Protein AF-A0A3R6S6F0-F1 (afdb_monomer_lite)

Foldseek 3Di:
DVVVVVCCVPPVVVVVVVVVVCVVPDDPVSVVVVVVVVLLVVLVVCVVVVVPPVSVVVNVVVVVVVVVLVVQLV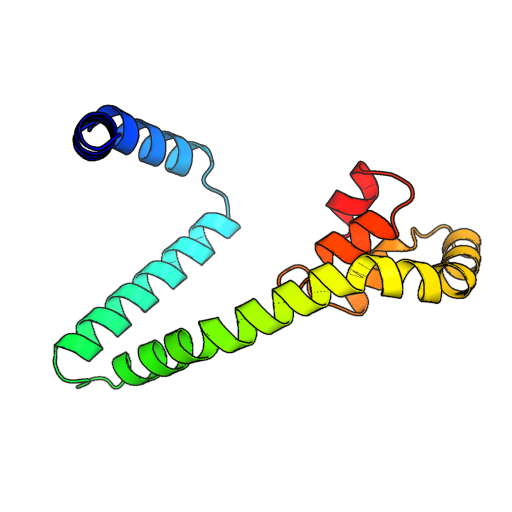VLLVCLLVCLVVCCVPQVVVQVVVVHFSLLVLCVVPPPSSNSLSNSCSRGPDPVRSVVND

Secondary structure (DSSP, 8-state):
-HHHHHHHHH-HHHHHHHHHHHHHT--HHHHHHHHHHHHHHHHHHHHHTTSSSSHHHHHHHHHHHHHHHHHHHHHHHHHHHHHHHHHHHHHHHHHHHTT--THHHHHHHS-GGGTHHHHHHHH-SSHHHHHHH-

pLDDT: mean 81.39, std 5.83, range [59.84, 91.38]

Radius of gyration: 20.85 Å; chains: 1; bounding box: 41×36×59 Å

Sequence (134 aa):
MFQELLDNLTNVGVFTSSVQEWVSTLSINKVIIFIMMIFMIVGAIDKIRGNKLGYGEQFDEGFNAMGPLAAAMAGVVAAAPVLAIILKPIIVPIYTLLGADPSMFATTLLACDMGGYPLAMQMAGSEAVGNFSG

Structure (mmCIF, N/CA/C/O backbone):
data_AF-A0A3R6S6F0-F1
#
_entry.id   AF-A0A3R6S6F0-F1
#
loop_
_atom_site.group_PDB
_atom_site.id
_atom_site.type_symbol
_atom_site.label_atom_id
_atom_site.label_alt_id
_atom_site.label_comp_id
_atom_site.label_asym_id
_atom_site.label_entity_id
_atom_site.label_seq_id
_atom_site.pdbx_PDB_ins_code
_atom_site.Cartn_x
_atom_site.Cartn_y
_atom_site.Cartn_z
_atom_site.occupancy
_atom_site.B_iso_or_equiv
_atom_site.auth_seq_id
_atom_site.auth_comp_id
_atom_site.auth_asym_id
_atom_site.auth_atom_id
_atom_site.pdbx_PDB_model_num
ATOM 1 N N . MET A 1 1 ? 19.278 5.467 23.923 1.00 61.41 1 MET A N 1
ATOM 2 C CA . MET A 1 1 ? 18.128 4.674 23.436 1.00 61.41 1 MET A CA 1
ATOM 3 C C . MET A 1 1 ? 16.824 4.913 24.206 1.00 61.41 1 MET A C 1
ATOM 5 O O . MET A 1 1 ? 15.937 5.510 23.624 1.00 61.41 1 MET A O 1
ATOM 9 N N . PHE A 1 2 ? 16.654 4.512 25.480 1.00 74.06 2 PHE A N 1
ATOM 10 C CA . PHE A 1 2 ? 15.361 4.706 26.185 1.00 74.06 2 PHE A CA 1
ATOM 11 C C . PHE A 1 2 ? 15.088 6.173 26.580 1.00 74.06 2 PHE A C 1
ATOM 13 O O . PHE A 1 2 ? 13.964 6.646 26.458 1.00 74.06 2 PHE A O 1
ATOM 20 N N . GLN A 1 3 ? 16.128 6.919 26.971 1.00 73.12 3 GLN A N 1
ATOM 21 C CA . GLN A 1 3 ? 16.037 8.371 27.189 1.00 73.12 3 GLN A CA 1
ATOM 22 C C . GLN A 1 3 ? 15.833 9.154 25.886 1.00 73.12 3 GLN A C 1
ATOM 24 O O . GLN A 1 3 ? 14.980 10.023 25.855 1.00 73.12 3 GLN A O 1
ATOM 29 N N . GLU A 1 4 ? 16.486 8.774 24.783 1.00 74.69 4 GLU A N 1
ATOM 30 C CA . GLU A 1 4 ? 16.194 9.352 23.456 1.00 74.69 4 GLU A CA 1
ATOM 31 C C . GLU A 1 4 ? 14.766 9.059 22.981 1.00 74.69 4 GLU A C 1
ATOM 33 O O . GLU A 1 4 ? 14.169 9.891 22.308 1.00 74.69 4 GLU A O 1
ATOM 38 N N . LEU A 1 5 ? 14.202 7.889 23.301 1.00 69.31 5 LEU A N 1
ATOM 39 C CA . LEU A 1 5 ? 12.803 7.576 22.997 1.00 69.31 5 LEU A CA 1
ATOM 40 C C . LEU A 1 5 ? 11.849 8.450 23.812 1.00 69.31 5 LEU A C 1
ATOM 42 O O . LEU A 1 5 ? 10.896 8.980 23.251 1.00 69.31 5 LEU A O 1
ATOM 46 N N . LEU A 1 6 ? 12.119 8.631 25.108 1.00 71.69 6 LEU A N 1
ATOM 47 C CA . LEU A 1 6 ? 11.352 9.533 25.972 1.00 71.69 6 LEU A CA 1
ATOM 48 C C . LEU A 1 6 ? 11.464 10.992 25.514 1.00 71.69 6 LEU A C 1
ATOM 50 O O . LEU A 1 6 ? 10.450 11.686 25.465 1.00 71.69 6 LEU A O 1
ATOM 54 N N . ASP A 1 7 ? 12.654 11.428 25.108 1.00 72.94 7 ASP A N 1
ATOM 55 C CA . ASP A 1 7 ? 12.879 12.772 24.584 1.00 72.94 7 ASP A CA 1
ATOM 56 C C . ASP A 1 7 ? 12.165 12.974 23.243 1.00 72.94 7 ASP A C 1
ATOM 58 O O . ASP A 1 7 ? 11.475 13.973 23.082 1.00 72.94 7 ASP A O 1
ATOM 62 N N . ASN A 1 8 ? 12.227 12.018 22.307 1.00 70.50 8 ASN A N 1
ATOM 63 C CA . ASN A 1 8 ? 11.503 12.103 21.030 1.00 70.50 8 ASN A CA 1
ATOM 64 C C . ASN A 1 8 ? 9.975 12.017 21.197 1.00 70.50 8 ASN A C 1
ATOM 66 O O . ASN A 1 8 ? 9.252 12.707 20.483 1.00 70.50 8 ASN A O 1
ATOM 70 N N . LEU A 1 9 ? 9.472 11.213 22.142 1.00 67.06 9 LEU A N 1
ATOM 71 C CA . LEU A 1 9 ? 8.037 11.107 22.444 1.00 67.06 9 LEU A CA 1
ATOM 72 C C . LEU A 1 9 ? 7.481 12.362 23.131 1.00 67.06 9 LEU A C 1
ATOM 74 O O . LEU A 1 9 ? 6.315 12.696 22.939 1.00 67.06 9 LEU A O 1
ATOM 78 N N . THR A 1 10 ? 8.302 13.062 23.919 1.00 70.94 10 THR A N 1
ATOM 79 C CA . THR A 1 10 ? 7.895 14.276 24.651 1.00 70.94 10 THR A CA 1
ATOM 80 C C . THR A 1 10 ? 8.211 15.557 23.869 1.00 70.94 10 THR A C 1
ATOM 82 O O . THR A 1 10 ? 7.814 16.653 24.268 1.00 70.94 10 THR A O 1
ATOM 85 N N . ASN A 1 11 ? 8.900 15.449 22.728 1.00 73.44 11 ASN A N 1
ATOM 86 C CA . ASN A 1 11 ? 9.245 16.595 21.900 1.00 73.44 11 ASN A CA 1
ATOM 87 C C . ASN A 1 11 ? 8.020 17.098 21.121 1.00 73.44 11 ASN A C 1
ATOM 89 O O . ASN A 1 11 ? 7.762 16.721 19.978 1.00 73.44 11 ASN A O 1
ATOM 93 N N . VAL A 1 12 ? 7.284 18.018 21.745 1.00 71.81 12 VAL A N 1
ATOM 94 C CA . VAL A 1 12 ? 6.153 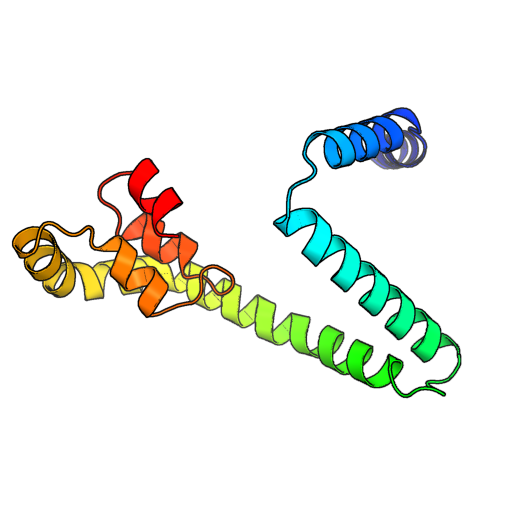18.737 21.136 1.00 71.81 12 VAL A CA 1
ATOM 95 C C . VAL A 1 12 ? 6.571 19.477 19.854 1.00 71.81 12 VAL A C 1
ATOM 97 O O . VAL A 1 12 ? 5.743 19.709 18.971 1.00 71.81 12 VAL A O 1
ATOM 100 N N . GLY A 1 13 ? 7.863 19.796 19.712 1.00 75.19 13 GLY A N 1
ATOM 101 C CA . GLY A 1 13 ? 8.445 20.356 18.497 1.00 75.19 13 GLY A CA 1
ATOM 102 C C . GLY A 1 13 ? 8.366 19.392 17.317 1.00 75.19 13 GLY A C 1
ATOM 103 O O . GLY A 1 13 ? 7.876 19.788 16.269 1.00 75.19 13 GLY A O 1
ATOM 104 N N . VAL A 1 14 ? 8.733 18.118 17.498 1.00 75.50 14 VAL A N 1
ATOM 105 C CA . VAL A 1 14 ? 8.636 17.096 16.436 1.00 75.50 14 VAL A CA 1
ATOM 106 C C . VAL A 1 14 ? 7.186 16.909 16.007 1.00 75.50 14 VAL A C 1
ATOM 108 O O . VAL A 1 14 ? 6.899 16.940 14.816 1.00 75.50 14 VAL A O 1
ATOM 111 N N . PHE A 1 15 ? 6.254 16.815 16.959 1.00 76.38 15 PHE A N 1
ATOM 112 C CA . PHE A 1 15 ? 4.827 16.714 16.644 1.00 76.38 15 PHE A CA 1
ATOM 113 C C . PHE A 1 15 ? 4.326 17.924 15.843 1.00 76.38 15 PHE A C 1
ATOM 115 O O . PHE A 1 15 ? 3.678 17.763 14.810 1.00 76.38 15 PHE A O 1
ATOM 122 N N . THR A 1 16 ? 4.661 19.139 16.284 1.00 78.75 16 THR A N 1
ATOM 123 C CA . THR A 1 16 ? 4.246 20.375 15.603 1.00 78.75 16 THR A CA 1
ATOM 124 C C . THR A 1 16 ? 4.866 20.476 14.211 1.00 78.75 16 THR A C 1
ATOM 126 O O . THR A 1 16 ? 4.165 20.813 13.261 1.00 78.75 16 THR A O 1
ATOM 129 N N . SER A 1 17 ? 6.145 20.125 14.060 1.00 80.12 17 SER A N 1
ATOM 130 C CA . SER A 1 17 ? 6.833 20.094 12.768 1.00 80.12 17 SER A CA 1
ATOM 131 C C . SER A 1 17 ? 6.223 19.060 11.825 1.00 80.12 17 SER A C 1
ATOM 133 O O . SER A 1 17 ? 5.948 19.396 10.679 1.00 80.12 17 SER A O 1
ATOM 135 N N . SER A 1 18 ? 5.923 17.850 12.303 1.00 79.81 18 SER A N 1
ATOM 136 C CA . SER A 1 18 ? 5.273 16.812 11.496 1.00 79.81 18 SER A CA 1
ATOM 137 C C . SER A 1 18 ? 3.863 17.212 11.064 1.00 79.81 18 SER A C 1
ATOM 139 O O . SER A 1 18 ? 3.479 16.967 9.923 1.00 79.81 18 SER A O 1
ATOM 141 N N . VAL A 1 19 ? 3.092 17.864 11.939 1.00 80.38 19 VAL A N 1
ATOM 142 C CA . VAL A 1 19 ? 1.762 18.384 11.586 1.00 80.38 19 VAL A CA 1
ATOM 143 C C . VAL A 1 19 ? 1.881 19.532 10.584 1.00 80.38 19 VAL A C 1
ATOM 145 O O . VAL A 1 19 ? 1.142 19.559 9.605 1.00 80.38 19 VAL A O 1
ATOM 148 N N . GLN A 1 20 ? 2.820 20.458 10.778 1.00 81.88 20 GLN A N 1
ATOM 149 C CA . GLN A 1 20 ? 3.031 21.581 9.865 1.00 81.88 20 GLN A CA 1
ATOM 150 C C . GLN A 1 20 ? 3.485 21.116 8.477 1.00 81.88 20 GLN A C 1
ATOM 152 O O . GLN A 1 20 ? 2.992 21.626 7.475 1.00 81.88 20 GLN A O 1
ATOM 157 N N . GLU A 1 21 ? 4.386 20.139 8.410 1.00 82.75 21 GLU A N 1
ATOM 158 C CA . GLU A 1 21 ? 4.852 19.527 7.164 1.00 82.75 21 GLU A CA 1
ATOM 159 C C . GLU A 1 21 ? 3.734 18.752 6.456 1.00 82.75 21 GLU A C 1
ATOM 161 O O . GLU A 1 21 ? 3.570 18.828 5.238 1.00 82.75 21 GLU A O 1
ATOM 166 N N . TRP A 1 22 ? 2.895 18.057 7.222 1.00 79.81 22 TRP A N 1
ATOM 167 C CA . TRP A 1 22 ? 1.726 17.377 6.678 1.00 79.81 22 TRP A CA 1
ATOM 168 C C . TRP A 1 22 ? 0.687 18.361 6.117 1.00 79.81 22 TRP A C 1
ATOM 170 O O . TRP A 1 22 ? 0.153 18.141 5.031 1.00 79.81 22 TRP A O 1
ATOM 180 N N . VAL A 1 23 ? 0.431 19.474 6.815 1.00 78.19 23 VAL A N 1
ATOM 181 C CA . VAL A 1 23 ? -0.487 20.526 6.348 1.00 78.19 23 VAL A CA 1
ATOM 182 C C . VAL A 1 23 ? 0.091 21.289 5.152 1.00 78.19 23 VAL A C 1
ATOM 184 O O . VAL A 1 23 ? -0.657 21.661 4.252 1.00 78.19 23 VAL A O 1
ATOM 187 N N . SER A 1 24 ? 1.405 21.522 5.097 1.00 79.75 24 SER A N 1
ATOM 188 C CA . SER A 1 24 ? 2.030 22.249 3.983 1.00 79.75 24 SER A CA 1
ATOM 189 C C . SER A 1 24 ? 2.101 21.428 2.691 1.00 79.75 24 SER A C 1
ATOM 191 O O . SER A 1 24 ? 2.091 22.000 1.604 1.00 79.75 24 SER A O 1
ATOM 193 N N . THR A 1 25 ? 2.121 20.096 2.798 1.00 80.12 25 THR A N 1
ATOM 194 C CA . THR A 1 25 ? 2.168 19.154 1.665 1.00 80.12 25 THR A CA 1
ATOM 195 C C . THR A 1 25 ? 0.805 18.536 1.336 1.00 80.12 25 THR A C 1
ATOM 197 O O . THR A 1 25 ? 0.731 17.489 0.683 1.00 80.12 25 THR A O 1
ATOM 200 N N . LEU A 1 26 ? -0.289 19.172 1.777 1.00 79.56 26 LEU A N 1
ATOM 201 C CA . LEU A 1 26 ? -1.646 18.656 1.617 1.00 79.56 26 LEU A CA 1
ATOM 202 C C . LEU A 1 26 ? -1.979 18.424 0.133 1.00 79.56 26 LEU A C 1
ATOM 204 O O . LEU A 1 26 ? -2.189 19.356 -0.642 1.00 79.56 26 LEU A O 1
ATOM 208 N N . SER A 1 27 ? -2.048 17.155 -0.259 1.00 85.62 27 SER A N 1
ATOM 209 C CA . SER A 1 27 ? -2.447 16.712 -1.594 1.00 85.62 27 SER A CA 1
ATOM 210 C C . SER A 1 27 ? -3.753 15.925 -1.523 1.00 85.62 27 SER A C 1
ATOM 212 O O . SER A 1 27 ? -4.132 15.419 -0.464 1.00 85.62 27 SER A O 1
ATOM 214 N N . ILE A 1 28 ? -4.442 15.777 -2.659 1.00 86.31 28 ILE A N 1
ATOM 215 C CA . ILE A 1 28 ? -5.699 15.010 -2.749 1.00 86.31 28 ILE A CA 1
ATOM 216 C C . ILE A 1 28 ? -5.517 13.593 -2.181 1.00 86.31 28 ILE A C 1
ATOM 218 O O . ILE A 1 28 ? -6.361 13.114 -1.427 1.00 86.31 28 ILE A O 1
ATOM 222 N N . ASN A 1 29 ? -4.379 12.955 -2.466 1.00 84.69 29 ASN A N 1
ATOM 223 C CA . ASN A 1 29 ? -4.034 11.639 -1.930 1.00 84.69 29 ASN A CA 1
ATOM 224 C C . ASN A 1 29 ? -4.016 11.630 -0.388 1.00 84.69 29 ASN A C 1
ATOM 226 O O . ASN A 1 29 ? -4.656 10.781 0.231 1.00 84.69 29 ASN A O 1
ATOM 230 N N . LYS A 1 30 ? -3.358 12.612 0.243 1.00 84.25 30 LYS A N 1
ATOM 231 C CA . LYS A 1 30 ? -3.294 12.712 1.710 1.00 84.25 30 LYS A CA 1
ATOM 232 C C . LYS A 1 30 ? -4.667 12.945 2.334 1.00 84.25 30 LYS A C 1
ATOM 234 O O . LYS A 1 30 ? -4.945 12.376 3.385 1.00 84.25 30 LYS A O 1
ATOM 239 N N . VAL A 1 31 ? -5.533 13.720 1.680 1.00 88.00 31 VAL A N 1
ATOM 240 C CA . VAL A 1 31 ? -6.917 13.938 2.132 1.00 88.00 31 VAL A CA 1
ATOM 241 C C . VAL A 1 31 ? -7.716 12.633 2.103 1.00 88.00 31 VAL A C 1
ATOM 243 O O . VAL A 1 31 ? -8.399 12.317 3.075 1.00 88.00 31 VAL A O 1
ATOM 246 N N . ILE A 1 32 ? -7.593 11.838 1.03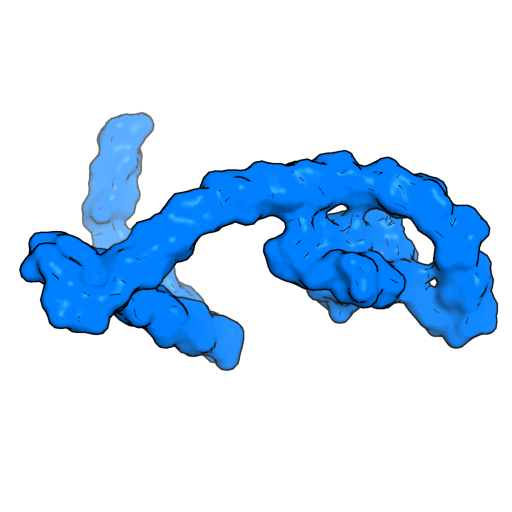6 1.00 87.31 32 ILE A N 1
ATOM 247 C CA . ILE A 1 32 ? -8.265 10.533 0.934 1.00 87.31 32 ILE A CA 1
ATOM 248 C C . ILE A 1 32 ? -7.776 9.591 2.045 1.00 87.31 32 ILE A C 1
ATOM 250 O O . ILE A 1 32 ? -8.590 9.004 2.757 1.00 87.31 32 ILE A O 1
ATOM 254 N N . ILE A 1 33 ? -6.458 9.496 2.254 1.00 86.69 33 ILE A N 1
ATOM 255 C CA . ILE A 1 33 ? -5.870 8.672 3.323 1.00 86.69 33 ILE A CA 1
ATOM 256 C C . ILE A 1 33 ? -6.336 9.135 4.709 1.00 86.69 33 ILE A C 1
ATOM 258 O O . ILE A 1 33 ? -6.637 8.306 5.567 1.00 86.69 33 ILE A O 1
ATOM 262 N N . PHE A 1 34 ? -6.446 10.445 4.929 1.00 87.94 34 PHE A N 1
ATOM 263 C CA . PHE A 1 34 ? -6.926 11.002 6.190 1.00 87.94 34 PHE A CA 1
ATOM 264 C C . PHE A 1 34 ? -8.373 10.593 6.492 1.00 87.94 34 PHE A C 1
ATOM 266 O O . PHE A 1 34 ? -8.684 10.187 7.611 1.00 87.94 34 PHE A O 1
ATOM 273 N N . ILE A 1 35 ? -9.249 10.614 5.486 1.00 90.88 35 ILE A N 1
ATOM 274 C CA . ILE A 1 35 ? -10.635 10.148 5.625 1.00 90.88 35 ILE A CA 1
ATOM 275 C C . ILE A 1 35 ? -10.675 8.645 5.951 1.00 90.88 35 ILE A C 1
ATOM 277 O O . ILE A 1 35 ? -11.392 8.238 6.865 1.00 90.88 35 ILE A O 1
ATOM 281 N N . MET A 1 36 ? -9.873 7.819 5.266 1.00 87.00 36 MET A N 1
ATOM 282 C CA . MET A 1 36 ? -9.769 6.381 5.566 1.00 87.00 36 MET A CA 1
ATOM 283 C C . MET A 1 36 ? -9.292 6.121 7.004 1.00 87.00 36 MET A C 1
ATOM 285 O O . MET A 1 36 ? -9.823 5.247 7.689 1.00 87.00 36 MET A O 1
ATOM 289 N N . MET A 1 37 ? -8.335 6.915 7.494 1.00 89.62 37 MET A N 1
ATOM 290 C CA . MET A 1 37 ? -7.841 6.830 8.871 1.00 89.62 37 MET A CA 1
ATOM 291 C C . MET A 1 37 ? -8.941 7.131 9.897 1.00 89.62 37 MET A C 1
ATOM 293 O O . MET A 1 37 ? -9.054 6.422 10.896 1.00 89.62 37 MET A O 1
ATOM 297 N N . ILE A 1 38 ? -9.784 8.139 9.651 1.00 91.38 38 ILE A N 1
ATOM 298 C CA . ILE A 1 38 ? -10.920 8.446 10.533 1.00 91.38 38 ILE A CA 1
ATOM 299 C C . ILE A 1 38 ? -11.863 7.241 10.625 1.00 91.38 38 ILE A C 1
ATOM 301 O O . ILE A 1 38 ? -12.248 6.857 11.729 1.00 91.38 38 ILE A O 1
ATOM 305 N N . PHE A 1 39 ? -12.197 6.603 9.500 1.00 88.75 39 PHE A N 1
ATOM 306 C CA . PHE A 1 39 ? -13.051 5.411 9.505 1.00 88.75 39 PHE A CA 1
ATOM 307 C C . PHE A 1 39 ? -12.422 4.227 10.246 1.00 88.75 39 PHE A C 1
ATOM 309 O O . PHE A 1 39 ? -13.126 3.533 10.979 1.00 88.75 39 PHE A O 1
ATOM 316 N N . MET A 1 40 ? -11.104 4.040 10.141 1.00 88.06 40 MET A N 1
ATOM 317 C CA . MET A 1 40 ? -10.389 3.037 10.935 1.00 88.06 40 MET A CA 1
ATOM 318 C C . MET A 1 40 ? -10.527 3.310 12.443 1.00 88.06 40 MET A C 1
ATOM 320 O O . MET A 1 40 ? -10.840 2.395 13.205 1.00 88.06 40 MET A O 1
ATOM 324 N N . ILE A 1 41 ? -10.349 4.563 12.881 1.00 89.81 41 ILE A N 1
ATOM 325 C CA . ILE A 1 41 ? -10.498 4.953 14.293 1.00 89.81 41 ILE A CA 1
ATOM 326 C C . ILE A 1 41 ? -11.938 4.725 14.769 1.00 89.81 41 ILE A C 1
ATOM 328 O O . ILE A 1 41 ? -12.151 4.208 15.865 1.00 89.81 41 ILE A O 1
ATOM 332 N N . VAL A 1 42 ? -12.933 5.063 13.945 1.00 89.38 42 VAL A N 1
ATOM 333 C CA . VAL A 1 42 ? -14.349 4.808 14.252 1.00 89.38 42 VAL A CA 1
ATOM 334 C C . VAL A 1 42 ? -14.613 3.307 14.417 1.00 89.38 42 VAL A C 1
ATOM 336 O O . VAL A 1 42 ? -15.234 2.921 15.407 1.00 89.38 42 VAL A O 1
ATOM 339 N N . GLY A 1 43 ? -14.096 2.462 13.518 1.00 87.25 43 GLY A N 1
ATOM 340 C CA . GLY A 1 43 ? -14.203 1.002 13.624 1.00 87.25 43 GLY A CA 1
ATOM 341 C C . GLY A 1 43 ? -13.530 0.445 14.882 1.00 87.25 43 GLY A C 1
ATOM 342 O O . GLY A 1 43 ? -14.120 -0.367 15.594 1.00 87.25 43 GLY A O 1
ATOM 343 N N . ALA A 1 44 ? -12.346 0.954 15.235 1.00 87.50 44 ALA A N 1
ATOM 344 C CA . ALA A 1 44 ? -11.644 0.571 16.460 1.00 87.50 44 ALA A CA 1
ATOM 345 C C . ALA A 1 44 ? -12.430 0.951 17.731 1.00 87.50 44 ALA A C 1
ATOM 347 O O . ALA A 1 44 ? -12.541 0.154 18.665 1.00 87.50 44 ALA A O 1
ATOM 348 N N . ILE A 1 45 ? -13.016 2.154 17.767 1.00 88.88 45 ILE A N 1
ATOM 349 C CA . ILE A 1 45 ? -13.849 2.612 18.889 1.00 88.88 45 ILE A CA 1
ATOM 350 C C . ILE A 1 45 ? -15.136 1.783 18.990 1.00 88.88 45 ILE A C 1
ATOM 352 O O . ILE A 1 45 ? -15.536 1.422 20.101 1.00 88.88 45 ILE A O 1
ATOM 356 N N . ASP A 1 46 ? -15.785 1.466 17.865 1.00 87.38 46 ASP A N 1
ATOM 357 C CA . ASP A 1 46 ? -16.989 0.625 17.850 1.00 87.38 46 ASP A CA 1
ATOM 358 C C . ASP A 1 46 ? -16.684 -0.796 18.346 1.00 87.38 46 ASP A C 1
ATOM 360 O O . ASP A 1 46 ? -17.418 -1.327 19.184 1.00 87.38 46 ASP A O 1
ATOM 364 N N . LYS A 1 47 ? -15.537 -1.366 17.952 1.00 84.44 47 LYS A N 1
ATOM 365 C CA . LYS A 1 47 ? -15.056 -2.653 18.471 1.00 84.44 47 LYS A CA 1
ATOM 366 C C . LYS A 1 47 ? -14.911 -2.642 19.996 1.00 84.44 47 LYS A C 1
ATOM 368 O O . LYS A 1 47 ? -15.452 -3.520 20.666 1.00 84.44 47 LYS A O 1
ATOM 373 N N . ILE A 1 48 ? -14.241 -1.631 20.562 1.00 86.81 48 ILE A N 1
ATOM 374 C CA . ILE A 1 48 ? -14.044 -1.506 22.023 1.00 86.81 48 ILE A CA 1
ATOM 375 C C . ILE A 1 48 ? -15.388 -1.384 22.761 1.00 86.81 48 ILE A C 1
ATOM 377 O O . ILE A 1 48 ? -15.533 -1.865 23.884 1.00 86.81 48 ILE A O 1
ATOM 381 N N . ARG A 1 49 ? -16.400 -0.773 22.133 1.00 85.12 49 ARG A N 1
ATOM 382 C CA . ARG A 1 49 ? -17.748 -0.594 22.700 1.00 85.12 49 ARG A CA 1
ATOM 383 C C . ARG A 1 49 ? -18.667 -1.814 22.549 1.00 85.12 49 ARG A C 1
ATOM 385 O O . ARG A 1 49 ? -19.847 -1.719 22.903 1.00 85.12 49 ARG A O 1
ATOM 392 N N . GLY A 1 50 ? -18.143 -2.944 22.073 1.00 80.88 50 GLY A N 1
ATOM 393 C CA . GLY A 1 50 ? -18.888 -4.192 21.908 1.00 80.88 50 GLY A CA 1
ATOM 394 C C . GLY A 1 50 ? -19.565 -4.341 20.546 1.00 80.88 50 GLY A C 1
ATOM 395 O O . GLY A 1 50 ? -20.578 -5.027 20.466 1.00 80.88 50 GLY A O 1
ATOM 396 N N . ASN A 1 51 ? -19.025 -3.694 19.505 1.00 80.12 51 ASN A N 1
ATOM 397 C CA . ASN A 1 51 ? -19.420 -3.846 18.102 1.00 80.12 51 ASN A CA 1
ATOM 398 C C . ASN A 1 51 ? -20.928 -3.639 17.858 1.00 80.12 51 ASN A C 1
ATOM 400 O O . ASN A 1 51 ? -21.606 -4.474 17.264 1.00 80.12 51 ASN A O 1
ATOM 404 N N . LYS A 1 52 ? -21.478 -2.531 18.370 1.00 70.94 52 LYS A N 1
ATOM 405 C CA . LYS A 1 52 ? -22.928 -2.268 18.321 1.00 70.94 52 LYS A CA 1
ATOM 406 C C . LYS A 1 52 ? -23.402 -1.812 16.943 1.00 70.94 52 LYS A C 1
ATOM 408 O O . LYS A 1 52 ? -24.580 -1.971 16.639 1.00 70.94 52 LYS A O 1
ATOM 413 N N . LEU A 1 53 ? -22.511 -1.211 16.152 1.00 75.81 53 LEU A N 1
ATOM 414 C CA . LEU A 1 53 ? -22.801 -0.702 14.809 1.00 75.81 53 LEU A CA 1
ATOM 415 C C . LEU A 1 53 ? -22.263 -1.624 13.702 1.00 75.81 53 LEU A C 1
ATOM 417 O O . LEU A 1 53 ? -22.564 -1.391 12.535 1.00 75.81 53 LEU A O 1
ATOM 421 N N . GLY A 1 54 ? -21.497 -2.663 14.056 1.00 79.12 54 GLY A N 1
ATOM 422 C CA . GLY A 1 54 ? -20.908 -3.623 13.116 1.00 79.12 54 GLY A CA 1
ATOM 423 C 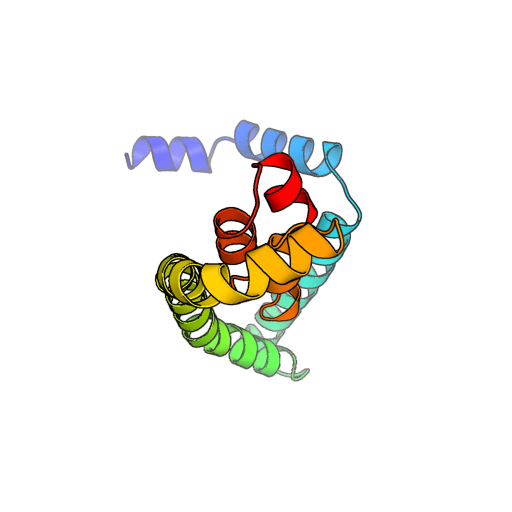C . GLY A 1 54 ? -19.614 -3.141 12.448 1.00 79.12 54 GLY A C 1
ATOM 424 O O . GLY A 1 54 ? -19.009 -3.884 11.678 1.00 79.12 54 GLY A O 1
ATOM 425 N N . TYR A 1 55 ? -19.141 -1.925 12.746 1.00 82.00 55 TYR A N 1
ATOM 426 C CA . TYR A 1 55 ? -17.900 -1.391 12.170 1.00 82.00 55 TYR A CA 1
ATOM 427 C C . TYR A 1 55 ? -16.650 -2.020 12.792 1.00 82.00 55 TYR A C 1
ATOM 429 O O . TYR A 1 55 ? -15.590 -2.043 12.167 1.00 82.00 55 TYR A O 1
ATOM 437 N N . GLY A 1 56 ? -16.766 -2.547 14.012 1.00 82.56 56 GLY A N 1
ATOM 438 C CA . GLY A 1 56 ? -15.691 -3.287 14.663 1.00 82.56 56 GLY A CA 1
ATOM 439 C C . GLY A 1 56 ? -15.356 -4.612 13.975 1.00 82.56 56 GLY A C 1
ATOM 440 O O . GLY A 1 56 ? -14.202 -5.028 14.010 1.00 82.56 56 GLY A O 1
ATOM 441 N N . GLU A 1 57 ? -16.321 -5.242 13.301 1.00 84.62 57 GLU A N 1
ATOM 442 C CA . GLU A 1 57 ? -16.087 -6.465 12.517 1.00 84.62 57 GLU A CA 1
ATOM 443 C C . GLU A 1 57 ? -15.262 -6.171 11.259 1.00 84.62 57 GLU A C 1
ATOM 445 O O . GLU A 1 57 ? -14.273 -6.845 10.995 1.00 84.62 57 GLU A O 1
ATOM 450 N N . GLN A 1 58 ? -15.582 -5.081 10.555 1.00 85.38 58 GLN A N 1
ATOM 451 C CA . GLN A 1 58 ? -14.797 -4.598 9.412 1.00 85.38 58 GLN A CA 1
ATOM 452 C C . GLN A 1 58 ? -13.371 -4.186 9.811 1.00 85.38 58 GLN A C 1
ATOM 454 O O . GLN A 1 58 ? -12.419 -4.392 9.057 1.00 85.38 58 GLN A O 1
ATOM 459 N N . PHE A 1 59 ? -13.196 -3.637 11.016 1.00 87.06 59 PHE A N 1
ATOM 460 C CA . PHE A 1 59 ? -11.866 -3.381 11.567 1.00 87.06 59 PHE A CA 1
ATOM 461 C C . PHE A 1 59 ? -11.073 -4.684 11.769 1.00 87.06 59 PHE A C 1
ATOM 463 O O . PHE A 1 59 ? -9.886 -4.724 11.450 1.00 87.06 59 PHE A O 1
ATOM 470 N N . ASP A 1 60 ? -11.716 -5.752 12.246 1.00 86.62 60 ASP A N 1
ATOM 471 C CA . ASP A 1 60 ? -11.073 -7.055 12.450 1.00 86.62 60 ASP A CA 1
ATOM 472 C C . ASP A 1 60 ? -10.752 -7.781 11.154 1.00 86.62 60 ASP A C 1
ATOM 474 O O . ASP A 1 60 ? -9.669 -8.351 11.029 1.00 86.62 60 ASP A O 1
ATOM 478 N N . GLU A 1 61 ? -11.643 -7.723 10.170 1.00 87.19 61 GLU A N 1
ATOM 479 C CA . GLU A 1 61 ? -11.356 -8.209 8.821 1.00 87.19 61 GLU A CA 1
ATOM 480 C C . GLU A 1 61 ? -10.152 -7.475 8.226 1.00 87.19 61 GLU A C 1
ATOM 482 O O . GLU A 1 61 ? -9.210 -8.116 7.757 1.00 87.19 61 GLU A O 1
ATOM 487 N N . GLY A 1 62 ? -10.128 -6.141 8.325 1.00 85.44 62 GLY A N 1
ATOM 488 C CA . GLY A 1 62 ? -9.004 -5.325 7.874 1.00 85.44 62 GLY A CA 1
ATOM 489 C C . GLY A 1 62 ? -7.699 -5.670 8.592 1.00 85.44 62 GLY A C 1
ATOM 490 O O . GLY A 1 62 ? -6.667 -5.843 7.945 1.00 85.44 62 GLY A O 1
ATOM 491 N N . PHE A 1 63 ? -7.736 -5.830 9.917 1.00 87.25 63 PHE A N 1
ATOM 492 C CA . PHE A 1 63 ? -6.562 -6.182 10.715 1.00 87.25 63 PHE A CA 1
ATOM 493 C C . PHE A 1 63 ? -6.038 -7.584 10.382 1.00 87.25 63 PHE A C 1
ATOM 495 O O . PHE A 1 63 ? -4.839 -7.767 10.171 1.00 87.25 63 PHE A O 1
ATOM 502 N N . ASN A 1 64 ? -6.928 -8.571 10.263 1.00 90.12 64 ASN A N 1
ATOM 503 C CA . ASN A 1 64 ? -6.560 -9.933 9.880 1.00 90.12 64 ASN A CA 1
ATOM 504 C C . ASN A 1 64 ? -6.031 -10.002 8.441 1.00 90.12 64 ASN A C 1
ATOM 506 O O . ASN A 1 64 ? -5.144 -10.807 8.162 1.00 90.12 64 ASN A O 1
ATOM 510 N N . ALA A 1 65 ? -6.516 -9.142 7.541 1.00 88.25 65 ALA A N 1
ATOM 511 C CA . ALA A 1 65 ? -6.023 -9.040 6.171 1.00 88.25 65 ALA A CA 1
ATOM 512 C C . ALA A 1 65 ? -4.617 -8.420 6.076 1.00 88.25 65 ALA A C 1
ATOM 514 O O . ALA A 1 65 ? -3.901 -8.713 5.117 1.00 88.25 65 ALA A O 1
ATOM 515 N N . MET A 1 66 ? -4.170 -7.626 7.061 1.00 88.06 66 MET A N 1
ATOM 516 C CA . MET A 1 66 ? -2.840 -6.994 7.023 1.00 88.06 66 MET A CA 1
ATOM 517 C C . MET A 1 66 ? -1.704 -8.016 6.909 1.00 88.06 66 MET A C 1
ATOM 519 O O . MET A 1 66 ? -0.760 -7.791 6.156 1.00 88.06 66 MET A O 1
ATOM 523 N N . GLY A 1 67 ? -1.792 -9.145 7.619 1.00 89.00 67 GLY A N 1
ATOM 524 C CA . GLY A 1 67 ? -0.763 -10.191 7.587 1.00 89.00 67 GLY A CA 1
ATOM 525 C C . GLY A 1 67 ? -0.607 -10.832 6.199 1.00 89.00 67 GLY A C 1
ATOM 526 O O . GLY A 1 67 ? 0.479 -10.762 5.619 1.00 89.00 67 GLY A O 1
ATOM 527 N N . PRO A 1 68 ? -1.676 -11.425 5.634 1.00 88.44 68 PRO A N 1
ATOM 528 C CA . PRO A 1 68 ? -1.670 -11.973 4.281 1.00 88.44 68 PRO A CA 1
ATOM 529 C C . PRO A 1 68 ? -1.285 -10.950 3.205 1.00 88.44 68 PRO A C 1
ATOM 531 O O . PRO A 1 68 ? -0.498 -11.284 2.322 1.00 88.44 68 PRO A O 1
ATOM 534 N N . LEU A 1 69 ? -1.778 -9.707 3.287 1.00 87.12 69 LEU A N 1
ATOM 535 C CA . LEU A 1 69 ? -1.431 -8.648 2.332 1.00 87.12 69 LEU A CA 1
ATOM 536 C C . LEU A 1 69 ? 0.054 -8.281 2.408 1.00 87.12 69 LEU A C 1
ATOM 538 O O . LEU A 1 69 ? 0.715 -8.216 1.375 1.00 87.12 69 LEU A O 1
ATOM 542 N N . ALA A 1 70 ? 0.609 -8.112 3.611 1.00 86.94 70 ALA A N 1
ATOM 543 C CA . ALA A 1 70 ? 2.029 -7.817 3.788 1.00 86.94 70 ALA A CA 1
ATOM 544 C C . ALA A 1 70 ? 2.920 -8.956 3.268 1.00 86.94 70 ALA A C 1
ATOM 546 O O . ALA A 1 70 ? 3.917 -8.703 2.591 1.00 86.94 70 ALA A O 1
ATOM 547 N N . ALA A 1 71 ? 2.543 -10.211 3.532 1.00 89.00 71 ALA A N 1
ATOM 548 C CA . ALA A 1 71 ? 3.247 -11.375 3.004 1.00 89.00 71 ALA A CA 1
ATOM 549 C C . ALA A 1 71 ? 3.182 -11.439 1.467 1.00 89.00 71 ALA A C 1
ATOM 551 O O . ALA A 1 71 ? 4.201 -11.692 0.821 1.00 89.00 71 ALA A O 1
ATOM 552 N N . ALA A 1 72 ? 2.016 -11.161 0.876 1.00 86.12 72 ALA A N 1
ATOM 553 C CA . ALA A 1 72 ? 1.843 -11.107 -0.572 1.00 86.12 72 ALA A CA 1
ATOM 554 C C . ALA A 1 72 ? 2.694 -9.994 -1.203 1.00 86.12 72 ALA A C 1
ATOM 556 O O . ALA A 1 72 ? 3.439 -10.258 -2.144 1.00 86.12 72 ALA A O 1
ATOM 557 N N . MET A 1 73 ? 2.662 -8.779 -0.646 1.00 85.06 73 MET A N 1
ATOM 558 C CA . MET A 1 73 ? 3.467 -7.652 -1.129 1.00 85.06 73 MET A CA 1
ATOM 559 C C . MET A 1 73 ? 4.966 -7.941 -1.031 1.00 85.06 73 MET A C 1
ATOM 561 O O . MET A 1 73 ? 5.692 -7.725 -1.999 1.00 85.06 73 MET A O 1
ATOM 565 N N . ALA A 1 74 ? 5.438 -8.490 0.093 1.00 87.00 74 ALA A N 1
ATOM 566 C CA . ALA A 1 74 ? 6.837 -8.885 0.254 1.00 87.00 74 ALA A CA 1
ATOM 567 C C . ALA A 1 74 ? 7.252 -9.958 -0.767 1.00 87.00 74 ALA A C 1
ATOM 569 O O . ALA A 1 74 ? 8.331 -9.870 -1.353 1.00 87.00 74 ALA A O 1
ATOM 570 N N . GLY A 1 75 ? 6.379 -10.938 -1.025 1.00 86.75 75 GLY A N 1
ATOM 571 C CA . GLY A 1 75 ? 6.592 -11.966 -2.041 1.00 86.75 75 GLY A CA 1
ATOM 572 C C . GLY A 1 75 ? 6.687 -11.391 -3.455 1.00 86.75 75 GLY A C 1
ATOM 573 O O . GLY A 1 75 ? 7.601 -11.743 -4.197 1.00 86.75 75 GLY A O 1
ATOM 574 N N . VAL A 1 76 ? 5.797 -10.463 -3.816 1.00 83.31 76 VAL A N 1
ATOM 575 C CA . VAL A 1 76 ? 5.816 -9.793 -5.125 1.00 83.31 76 VAL A CA 1
ATOM 576 C C . VAL A 1 76 ? 7.063 -8.923 -5.283 1.00 83.31 76 VAL A C 1
ATOM 578 O O . VAL A 1 76 ? 7.724 -8.998 -6.316 1.00 83.31 76 VAL A O 1
ATOM 581 N N . VAL A 1 77 ? 7.444 -8.153 -4.259 1.00 85.31 77 VAL A N 1
ATOM 582 C CA . VAL A 1 77 ? 8.677 -7.347 -4.280 1.00 85.31 77 VAL A CA 1
ATOM 583 C C . VAL A 1 77 ? 9.911 -8.241 -4.445 1.00 85.31 77 VAL A C 1
ATOM 585 O O . VAL A 1 77 ? 10.797 -7.922 -5.237 1.00 85.31 77 VAL A O 1
ATOM 588 N N . ALA A 1 78 ? 9.957 -9.388 -3.761 1.00 86.69 78 ALA A N 1
ATOM 589 C CA . ALA A 1 78 ? 11.035 -10.365 -3.909 1.00 86.69 78 ALA A CA 1
ATOM 590 C C . ALA A 1 78 ? 11.040 -11.053 -5.289 1.00 86.69 78 ALA A C 1
ATOM 592 O O . ALA A 1 78 ? 12.107 -11.388 -5.806 1.00 86.69 78 ALA A O 1
ATOM 593 N N . ALA A 1 79 ? 9.870 -11.248 -5.903 1.00 86.00 79 ALA A N 1
ATOM 594 C CA . ALA A 1 79 ? 9.718 -11.853 -7.226 1.00 86.00 79 ALA A CA 1
ATOM 595 C C . ALA A 1 79 ? 9.942 -10.867 -8.386 1.00 86.00 79 ALA A C 1
ATOM 597 O O . ALA A 1 79 ? 10.266 -11.304 -9.491 1.00 86.00 79 ALA A O 1
ATOM 598 N N . ALA A 1 80 ? 9.817 -9.556 -8.154 1.00 85.44 80 ALA A N 1
ATOM 599 C CA . ALA A 1 80 ? 10.013 -8.506 -9.152 1.00 85.44 80 ALA A CA 1
ATOM 600 C C . ALA A 1 80 ? 11.290 -8.660 -10.013 1.00 85.44 80 ALA A C 1
ATOM 602 O O . ALA A 1 80 ? 11.169 -8.594 -11.238 1.00 85.44 80 ALA A O 1
ATOM 603 N N . PRO A 1 81 ? 12.495 -8.930 -9.459 1.00 82.75 81 PRO A N 1
ATOM 604 C CA . PRO A 1 81 ? 13.690 -9.131 -10.285 1.00 82.75 81 PRO A CA 1
ATOM 605 C C . PRO A 1 81 ? 13.591 -10.363 -11.189 1.00 82.75 81 PRO A C 1
ATOM 607 O O . PRO A 1 81 ? 14.007 -10.324 -12.346 1.00 82.75 81 PRO A O 1
ATOM 610 N N . VAL A 1 82 ? 13.008 -11.453 -10.689 1.00 86.75 82 VAL A N 1
ATOM 611 C CA . VAL A 1 82 ? 12.853 -12.703 -11.446 1.00 86.75 82 VAL A CA 1
ATOM 612 C C . VAL A 1 82 ? 11.840 -12.519 -12.575 1.00 86.75 82 VAL A C 1
ATOM 614 O O . VAL A 1 82 ? 12.113 -12.888 -13.716 1.00 86.75 82 VAL A O 1
ATOM 617 N N . LEU A 1 83 ? 10.702 -11.885 -12.280 1.00 83.19 83 LEU A N 1
ATOM 618 C CA . LEU A 1 83 ? 9.693 -11.525 -13.276 1.00 83.19 83 LEU A CA 1
ATOM 619 C C . LEU A 1 83 ? 10.287 -10.616 -14.354 1.00 83.19 83 LEU A C 1
ATOM 621 O O . LEU A 1 83 ? 10.101 -10.881 -15.539 1.00 83.19 83 LEU A O 1
ATOM 625 N N . ALA A 1 84 ? 11.069 -9.603 -13.974 1.00 82.75 84 ALA A N 1
ATOM 626 C CA . ALA A 1 84 ? 11.720 -8.718 -14.933 1.00 82.75 84 ALA A CA 1
ATOM 627 C C . ALA A 1 84 ? 12.648 -9.486 -15.893 1.00 82.75 84 ALA A C 1
ATOM 629 O O . ALA A 1 84 ? 12.621 -9.222 -17.091 1.00 82.75 84 ALA A O 1
ATOM 630 N N . ILE A 1 85 ? 13.430 -10.461 -15.415 1.00 85.44 85 ILE A N 1
ATOM 631 C CA . ILE A 1 85 ? 14.317 -11.273 -16.271 1.00 85.44 85 ILE A CA 1
ATOM 632 C C . ILE A 1 85 ? 13.519 -12.095 -17.293 1.00 85.44 85 ILE A C 1
ATOM 634 O O . ILE A 1 85 ? 13.920 -12.181 -18.452 1.00 85.44 85 ILE A O 1
ATOM 638 N N . ILE A 1 86 ? 12.385 -12.669 -16.883 1.00 85.25 86 ILE A N 1
ATOM 639 C CA . ILE A 1 86 ? 11.541 -13.507 -17.749 1.00 85.25 86 ILE A CA 1
ATOM 640 C C . ILE A 1 86 ? 10.769 -12.658 -18.767 1.00 85.25 86 ILE A C 1
ATOM 642 O O . ILE A 1 86 ? 10.654 -13.039 -19.931 1.00 85.25 86 ILE A O 1
ATOM 646 N N . LEU A 1 87 ? 10.243 -11.504 -18.347 1.00 81.69 87 LEU A N 1
ATOM 647 C CA . LEU A 1 87 ? 9.402 -10.648 -19.186 1.00 81.69 87 LEU A CA 1
ATOM 648 C C . LEU A 1 87 ? 10.222 -9.800 -20.168 1.00 81.69 87 LEU A C 1
ATOM 650 O O . LEU A 1 87 ? 9.767 -9.558 -21.287 1.00 81.69 87 LEU A O 1
ATOM 654 N N . LYS A 1 88 ? 11.437 -9.371 -19.792 1.00 82.06 88 LYS A N 1
ATOM 655 C CA . LYS A 1 88 ? 12.309 -8.528 -20.629 1.00 82.06 88 LYS A CA 1
ATOM 656 C C . LYS A 1 88 ? 12.509 -9.026 -22.070 1.00 82.06 88 LYS A C 1
ATOM 658 O O . LYS A 1 88 ? 12.292 -8.220 -22.970 1.00 82.06 88 LYS A O 1
ATOM 663 N N . PRO A 1 89 ? 12.869 -10.292 -22.352 1.00 81.56 89 PRO A N 1
ATOM 664 C CA . PRO A 1 89 ? 13.148 -10.735 -23.722 1.00 81.56 89 PRO A CA 1
ATOM 665 C C . PRO A 1 89 ? 11.942 -10.658 -24.669 1.00 81.56 89 PRO A C 1
ATOM 667 O O . PRO A 1 89 ? 12.138 -10.601 -25.879 1.00 81.56 89 PRO A O 1
ATOM 670 N N . ILE A 1 90 ? 10.712 -10.643 -24.143 1.00 81.00 90 ILE A N 1
ATOM 671 C CA . ILE A 1 90 ? 9.479 -10.603 -24.943 1.00 81.00 90 ILE A CA 1
ATOM 672 C C . ILE A 1 90 ? 8.900 -9.186 -24.966 1.00 81.00 90 ILE A C 1
ATOM 674 O O . ILE A 1 90 ? 8.602 -8.650 -26.030 1.00 81.00 90 ILE A O 1
ATOM 678 N N . ILE A 1 91 ? 8.762 -8.560 -23.795 1.00 81.31 91 ILE A N 1
ATOM 679 C CA . ILE A 1 91 ? 8.084 -7.269 -23.640 1.00 81.31 91 ILE A CA 1
ATOM 680 C C . ILE A 1 91 ? 8.955 -6.122 -24.157 1.00 81.31 91 ILE A C 1
ATOM 682 O O . ILE A 1 91 ? 8.445 -5.252 -24.857 1.00 81.31 91 ILE A O 1
ATOM 686 N N . VAL A 1 92 ? 10.264 -6.126 -23.873 1.00 80.06 92 VAL A N 1
ATOM 687 C CA . VAL A 1 92 ? 11.168 -5.036 -24.282 1.00 80.06 92 VAL A CA 1
ATOM 688 C C . VAL A 1 92 ? 11.163 -4.811 -25.793 1.00 80.06 92 VAL A C 1
ATOM 690 O O . VAL A 1 92 ? 10.910 -3.670 -26.177 1.00 80.06 92 VAL A O 1
ATOM 693 N N . PRO A 1 93 ? 11.389 -5.816 -26.666 1.00 80.75 93 PRO A N 1
ATOM 694 C CA . PRO A 1 93 ? 11.418 -5.579 -28.108 1.00 80.75 93 PRO A CA 1
ATOM 695 C C . PRO A 1 93 ? 10.056 -5.153 -28.667 1.00 80.75 93 PRO A C 1
ATOM 697 O O . PRO A 1 93 ? 10.016 -4.325 -29.569 1.00 80.75 93 PRO A O 1
ATOM 700 N N . ILE A 1 94 ? 8.942 -5.657 -28.124 1.00 83.25 94 ILE A N 1
ATOM 701 C CA . ILE A 1 94 ? 7.594 -5.260 -28.563 1.00 83.25 94 ILE A CA 1
ATOM 702 C C . ILE A 1 94 ? 7.320 -3.799 -28.191 1.00 83.25 94 ILE A C 1
ATOM 704 O O . ILE A 1 94 ? 6.898 -3.014 -29.037 1.00 83.25 94 ILE A O 1
ATOM 708 N N . TYR A 1 95 ? 7.588 -3.420 -26.940 1.00 80.50 95 TYR A N 1
ATOM 709 C CA . TYR A 1 95 ? 7.316 -2.071 -26.446 1.00 80.50 95 TYR A CA 1
ATOM 710 C C . TYR A 1 95 ? 8.248 -1.034 -27.078 1.00 80.50 95 TYR A C 1
ATOM 712 O O . TYR A 1 95 ? 7.768 -0.000 -27.535 1.00 80.50 95 TYR A O 1
ATOM 720 N N . THR A 1 96 ? 9.543 -1.336 -27.232 1.00 79.19 96 THR A N 1
ATOM 721 C CA . THR A 1 96 ? 10.468 -0.429 -27.939 1.00 79.19 96 THR A CA 1
ATOM 722 C C . THR A 1 96 ? 10.137 -0.276 -29.422 1.00 79.19 96 THR A C 1
ATOM 724 O O . THR A 1 96 ? 10.291 0.822 -29.950 1.00 79.19 96 THR A O 1
ATOM 727 N N . LEU A 1 97 ? 9.619 -1.312 -30.091 1.00 81.06 97 LEU A N 1
ATOM 728 C CA . LEU A 1 97 ? 9.161 -1.213 -31.484 1.00 81.06 97 LEU A CA 1
ATOM 729 C C . LEU A 1 97 ? 7.908 -0.333 -31.622 1.00 81.06 97 LEU A C 1
ATOM 731 O O . LEU A 1 97 ? 7.752 0.362 -32.623 1.00 81.06 97 LEU A O 1
ATOM 735 N N . LEU A 1 98 ? 7.054 -0.309 -30.595 1.00 81.75 98 LEU A N 1
ATOM 736 C CA . LEU A 1 98 ? 5.900 0.589 -30.489 1.00 81.75 98 LEU A CA 1
ATOM 737 C C . LEU A 1 98 ? 6.257 1.987 -29.941 1.00 81.75 98 LEU A C 1
ATOM 739 O O . LEU A 1 98 ? 5.384 2.849 -29.871 1.00 81.75 98 LEU A O 1
ATOM 743 N N . GLY A 1 99 ? 7.516 2.226 -29.552 1.00 77.12 99 GLY A N 1
ATOM 744 C CA . GLY A 1 99 ? 7.965 3.480 -28.937 1.00 77.12 99 GLY A CA 1
ATOM 745 C C . GLY A 1 99 ? 7.493 3.694 -27.490 1.00 77.12 99 GLY A C 1
ATOM 746 O O . GLY A 1 99 ? 7.553 4.818 -26.997 1.00 77.12 99 GLY A O 1
ATOM 747 N N . ALA A 1 100 ? 7.018 2.645 -26.815 1.00 79.44 100 ALA A N 1
ATOM 748 C CA . ALA A 1 100 ? 6.560 2.665 -25.425 1.00 79.44 100 ALA A CA 1
ATOM 749 C C . ALA A 1 100 ? 7.616 2.077 -24.467 1.00 79.44 100 ALA A C 1
ATOM 751 O O . ALA A 1 100 ? 8.444 1.257 -24.867 1.00 79.44 100 ALA A O 1
ATOM 752 N N . ASP A 1 101 ? 7.583 2.468 -23.187 1.00 81.00 101 ASP A N 1
ATOM 753 C CA . ASP A 1 101 ? 8.500 1.921 -22.178 1.00 81.00 101 ASP A CA 1
ATOM 754 C C . ASP A 1 101 ? 7.944 0.614 -21.565 1.00 81.00 101 ASP A C 1
ATOM 756 O O . ASP A 1 101 ? 6.759 0.552 -21.214 1.00 81.00 101 ASP A O 1
ATOM 760 N N . PRO A 1 102 ? 8.773 -0.436 -21.408 1.00 78.31 102 PRO A N 1
ATOM 761 C CA . PRO A 1 102 ? 8.357 -1.727 -20.853 1.00 78.31 102 PRO A CA 1
ATOM 762 C C . PRO A 1 102 ? 7.783 -1.645 -19.429 1.00 78.31 102 PRO A C 1
ATOM 764 O O . PRO A 1 102 ? 7.022 -2.527 -19.031 1.00 78.31 102 PRO A O 1
ATOM 767 N N . SER A 1 103 ? 8.120 -0.606 -18.655 1.00 80.56 103 SER A N 1
ATOM 768 C CA . SER A 1 103 ? 7.601 -0.390 -17.295 1.00 80.56 103 SER A CA 1
ATOM 769 C C . SER A 1 103 ? 6.089 -0.191 -17.226 1.00 80.56 103 SER A C 1
ATOM 771 O O . SER A 1 103 ? 5.487 -0.578 -16.228 1.00 80.56 103 SER A O 1
ATOM 773 N N . MET A 1 104 ? 5.438 0.291 -18.290 1.00 80.25 104 MET A N 1
ATOM 774 C CA . MET A 1 104 ? 3.972 0.413 -18.313 1.00 80.25 104 MET A CA 1
ATOM 775 C C . MET A 1 104 ? 3.265 -0.950 -18.301 1.00 80.25 104 MET A C 1
ATOM 777 O O . MET A 1 104 ? 2.123 -1.074 -17.854 1.00 80.25 104 MET A O 1
ATOM 781 N N . PHE A 1 105 ? 3.940 -2.004 -18.767 1.00 81.44 105 PHE A N 1
ATOM 782 C CA . PHE A 1 105 ? 3.407 -3.362 -18.682 1.00 81.44 105 PHE A CA 1
ATOM 783 C C . PHE A 1 105 ? 3.418 -3.887 -17.240 1.00 81.44 105 PHE A C 1
ATOM 785 O O . PHE A 1 105 ? 2.503 -4.604 -16.835 1.00 81.44 105 PHE A O 1
ATOM 792 N N . ALA A 1 106 ? 4.418 -3.498 -16.443 1.00 78.00 106 ALA A N 1
ATOM 793 C CA . ALA A 1 106 ? 4.553 -3.939 -15.058 1.00 78.00 106 ALA A CA 1
ATOM 794 C C . ALA A 1 106 ? 3.351 -3.528 -14.197 1.00 78.00 106 ALA A C 1
ATOM 796 O O . ALA A 1 106 ? 2.817 -4.361 -13.464 1.00 78.00 106 ALA A O 1
ATOM 797 N N . THR A 1 107 ? 2.881 -2.285 -14.336 1.00 77.12 107 THR A N 1
ATOM 798 C CA . THR A 1 107 ? 1.708 -1.786 -13.602 1.00 77.12 107 THR A CA 1
ATOM 799 C C . THR A 1 107 ? 0.367 -2.220 -14.183 1.00 77.12 107 THR A C 1
ATOM 801 O O . THR A 1 107 ? -0.655 -2.160 -13.504 1.00 77.12 107 THR A O 1
ATOM 804 N N . THR A 1 108 ? 0.360 -2.743 -15.411 1.00 79.88 108 THR A N 1
ATOM 805 C CA . THR A 1 108 ? -0.813 -3.426 -15.977 1.00 79.88 108 THR A CA 1
ATOM 806 C C . THR A 1 108 ? -0.986 -4.825 -15.375 1.00 79.88 108 THR A C 1
ATOM 808 O O . THR A 1 108 ? -2.109 -5.287 -15.184 1.00 79.88 108 THR A O 1
ATOM 811 N N . LEU A 1 109 ? 0.122 -5.509 -15.069 1.00 77.31 109 LEU A N 1
ATOM 812 C CA . LEU A 1 109 ? 0.107 -6.841 -14.461 1.00 77.31 109 LEU A CA 1
ATOM 813 C C . LEU A 1 109 ? -0.163 -6.784 -12.949 1.00 77.31 109 LEU A C 1
ATOM 815 O O . LEU A 1 109 ? -0.840 -7.653 -12.403 1.00 77.31 109 LEU A O 1
ATOM 819 N N . LEU A 1 110 ? 0.398 -5.782 -12.269 1.00 78.69 110 LEU A N 1
ATOM 820 C CA . LEU A 1 110 ? 0.352 -5.638 -10.818 1.00 78.69 110 LEU A CA 1
ATOM 821 C C . LEU A 1 110 ? 0.011 -4.202 -10.440 1.00 78.69 110 LEU A C 1
ATOM 823 O O . LEU A 1 110 ? 0.641 -3.266 -10.917 1.00 78.69 110 LEU A O 1
ATOM 827 N N . ALA A 1 111 ? -0.933 -4.027 -9.517 1.00 79.56 111 ALA A N 1
ATOM 828 C CA . ALA A 1 111 ? -1.238 -2.705 -8.986 1.00 79.56 111 ALA A CA 1
ATOM 829 C C . ALA A 1 111 ? 0.000 -2.077 -8.321 1.00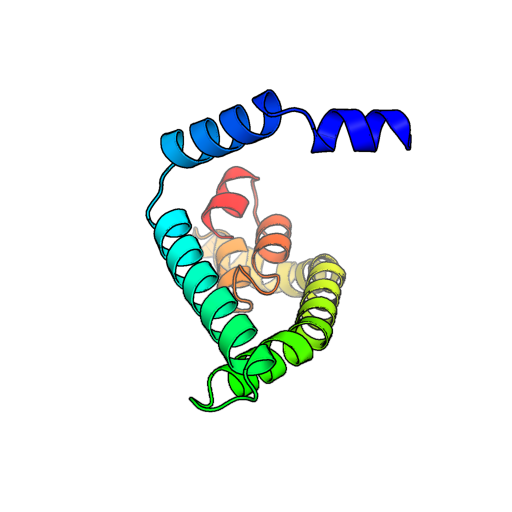 79.56 111 ALA A C 1
ATOM 831 O O . ALA A 1 111 ? 0.780 -2.774 -7.660 1.00 79.56 111 ALA A O 1
ATOM 832 N N . CYS A 1 112 ? 0.144 -0.757 -8.451 1.00 75.25 112 CYS A N 1
ATOM 833 C CA . CYS A 1 112 ? 1.224 0.036 -7.855 1.00 75.25 112 CYS A CA 1
ATOM 834 C C . CYS A 1 112 ? 1.402 -0.280 -6.359 1.00 75.25 112 CYS A C 1
ATOM 836 O O . CYS A 1 112 ? 2.504 -0.606 -5.917 1.00 75.25 112 CYS A O 1
ATOM 838 N N . ASP A 1 113 ? 0.284 -0.341 -5.628 1.00 74.56 113 ASP A N 1
ATOM 839 C CA . ASP A 1 113 ? 0.228 -0.614 -4.187 1.00 74.56 113 ASP A CA 1
ATOM 840 C C . ASP A 1 113 ? 0.448 -2.087 -3.805 1.00 74.56 113 ASP A C 1
ATOM 842 O O . ASP A 1 113 ? 0.577 -2.388 -2.626 1.00 74.56 113 ASP A O 1
ATOM 846 N N . MET A 1 114 ? 0.494 -3.023 -4.762 1.00 74.19 114 MET A N 1
ATOM 847 C CA . MET A 1 114 ? 0.718 -4.458 -4.502 1.00 74.19 114 MET A CA 1
ATOM 848 C C . MET A 1 114 ? 2.074 -4.971 -5.008 1.00 74.19 114 MET A C 1
ATOM 850 O O . MET A 1 114 ? 2.312 -6.177 -5.023 1.00 74.19 114 MET A O 1
ATOM 854 N N . GLY A 1 115 ? 2.979 -4.071 -5.405 1.00 73.88 115 GLY A N 1
ATOM 855 C CA . GLY A 1 115 ? 4.306 -4.427 -5.918 1.00 73.88 115 GLY A CA 1
ATOM 856 C C . GLY A 1 115 ? 4.489 -4.205 -7.423 1.00 73.88 115 GLY A C 1
ATOM 857 O O . GLY A 1 115 ? 5.512 -4.607 -7.975 1.00 73.88 115 GLY A O 1
ATOM 858 N N . GLY A 1 116 ? 3.550 -3.522 -8.084 1.00 80.62 116 GLY A N 1
ATOM 859 C CA . GLY A 1 116 ? 3.716 -3.040 -9.458 1.00 80.62 116 GLY A CA 1
ATOM 860 C C . GLY A 1 116 ? 4.844 -2.018 -9.593 1.00 80.62 116 GLY A C 1
ATOM 861 O O . GLY A 1 116 ? 5.640 -2.120 -10.521 1.00 80.62 116 GLY A O 1
ATOM 862 N N . TYR A 1 117 ? 4.993 -1.115 -8.618 1.00 84.31 117 TYR A N 1
ATOM 863 C CA . TYR A 1 117 ? 6.067 -0.115 -8.586 1.00 84.31 117 TYR A CA 1
ATOM 864 C C . TYR A 1 117 ? 7.487 -0.723 -8.648 1.00 84.31 117 TYR A C 1
ATOM 866 O O . TYR A 1 117 ? 8.247 -0.382 -9.557 1.00 84.31 117 TYR A O 1
ATOM 874 N N . PRO A 1 118 ? 7.890 -1.662 -7.761 1.00 82.50 118 PRO A N 1
ATOM 875 C CA . PRO A 1 118 ? 9.225 -2.258 -7.829 1.00 82.50 118 PRO A CA 1
ATOM 876 C C . PRO A 1 118 ? 9.458 -3.061 -9.115 1.00 82.50 118 PRO A C 1
ATOM 878 O O . PRO A 1 118 ? 10.592 -3.118 -9.590 1.00 82.50 118 PRO A O 1
ATOM 881 N N . LEU A 1 119 ? 8.415 -3.651 -9.711 1.00 81.31 119 LEU A N 1
ATOM 882 C CA . LEU A 1 119 ? 8.528 -4.300 -11.018 1.00 81.31 119 LEU A CA 1
ATOM 883 C C . LEU A 1 119 ? 8.704 -3.269 -12.147 1.00 81.31 119 LEU A C 1
ATOM 885 O O . LEU A 1 119 ? 9.569 -3.455 -13.004 1.00 81.31 119 LEU A O 1
ATOM 889 N N . ALA A 1 120 ? 7.952 -2.165 -12.122 1.00 84.69 120 ALA A N 1
ATOM 890 C CA . ALA A 1 120 ? 8.051 -1.070 -13.087 1.00 84.69 120 ALA A CA 1
ATOM 891 C C . ALA A 1 120 ? 9.448 -0.448 -13.079 1.00 84.69 120 ALA A C 1
ATOM 893 O O . ALA A 1 120 ? 10.064 -0.315 -14.134 1.00 84.69 120 ALA A O 1
ATOM 894 N N . MET A 1 121 ? 10.005 -0.196 -11.895 1.00 84.62 121 MET A N 1
ATOM 895 C CA . MET A 1 121 ? 11.371 0.308 -11.730 1.00 84.62 121 MET A CA 1
ATOM 896 C C . MET A 1 121 ? 12.433 -0.629 -12.313 1.00 84.62 121 MET A C 1
ATOM 898 O O . MET A 1 121 ? 13.428 -0.167 -12.862 1.00 84.62 121 MET A O 1
ATOM 902 N N . GLN A 1 122 ? 12.229 -1.947 -12.240 1.00 82.56 122 GLN A N 1
ATOM 903 C CA . GLN A 1 122 ? 13.169 -2.912 -12.816 1.00 82.56 122 GLN A CA 1
ATOM 904 C C . GLN A 1 122 ? 13.016 -3.112 -14.326 1.00 82.56 122 GLN A C 1
ATOM 906 O O . GLN A 1 122 ? 13.945 -3.608 -14.979 1.00 82.56 122 GLN A O 1
ATOM 911 N N . MET A 1 123 ? 11.855 -2.765 -14.880 1.00 80.69 123 MET A N 1
ATOM 912 C CA . MET A 1 123 ? 11.565 -2.844 -16.312 1.00 80.69 123 MET A CA 1
ATOM 913 C C . MET A 1 123 ? 11.822 -1.525 -17.052 1.00 80.69 123 MET A C 1
ATOM 915 O O . MET A 1 123 ? 12.017 -1.566 -18.265 1.00 80.69 123 MET A O 1
ATOM 919 N N . ALA A 1 124 ? 11.861 -0.395 -16.343 1.00 82.69 124 ALA A N 1
ATOM 920 C CA . ALA A 1 124 ? 12.069 0.927 -16.917 1.00 82.69 124 ALA A CA 1
ATOM 921 C C . ALA A 1 124 ? 13.484 1.123 -17.474 1.00 82.69 124 ALA A C 1
ATOM 923 O O . ALA A 1 124 ? 14.471 0.667 -16.892 1.00 82.69 124 ALA A O 1
ATOM 924 N N . GLY A 1 125 ? 13.593 1.869 -18.578 1.00 72.94 125 GLY A N 1
ATOM 925 C CA . GLY A 1 125 ? 14.889 2.292 -19.120 1.00 72.94 125 GLY A CA 1
ATOM 926 C C . GLY A 1 125 ? 15.548 3.439 -18.3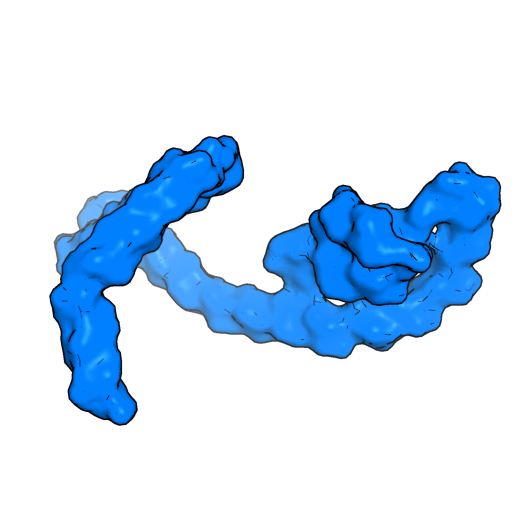42 1.00 72.94 125 GLY A C 1
ATOM 927 O O . GLY A 1 125 ? 16.754 3.649 -18.456 1.00 72.94 125 GLY A O 1
ATOM 928 N N . SER A 1 126 ? 14.775 4.186 -17.548 1.00 79.12 126 SER A N 1
ATOM 929 C CA . SER A 1 126 ? 15.270 5.264 -16.686 1.00 79.12 126 SER A CA 1
ATOM 930 C C . SER A 1 126 ? 14.433 5.390 -15.414 1.00 79.12 126 SER A C 1
ATOM 932 O O . SER A 1 126 ? 13.245 5.071 -15.409 1.00 79.12 126 SER A O 1
ATOM 934 N N . GLU A 1 127 ? 15.043 5.913 -14.351 1.00 76.12 127 GLU A N 1
ATOM 935 C CA . GLU A 1 127 ? 14.389 6.115 -13.053 1.00 76.12 127 GLU A CA 1
ATOM 936 C C . GLU A 1 127 ? 13.168 7.046 -13.148 1.00 76.12 127 GLU A C 1
ATOM 938 O O . GLU A 1 127 ? 12.131 6.786 -12.546 1.00 76.12 127 GLU A O 1
ATOM 943 N N . ALA A 1 128 ? 13.245 8.086 -13.986 1.00 76.44 128 ALA A N 1
ATOM 944 C CA . ALA A 1 128 ? 12.131 9.005 -14.216 1.00 76.44 128 ALA A CA 1
ATOM 945 C C . ALA A 1 128 ? 10.913 8.310 -14.850 1.00 76.44 128 ALA A C 1
ATOM 947 O O . ALA A 1 128 ? 9.776 8.608 -14.491 1.00 76.44 128 ALA A O 1
ATOM 948 N N . VAL A 1 129 ? 11.144 7.372 -15.772 1.00 77.81 129 VAL A N 1
ATOM 949 C CA . VAL A 1 129 ? 10.070 6.627 -16.448 1.00 77.81 129 VAL A CA 1
ATOM 950 C C . VAL A 1 129 ? 9.502 5.531 -15.546 1.00 77.81 129 VAL A C 1
ATOM 952 O O . VAL A 1 129 ? 8.294 5.298 -15.562 1.00 77.81 129 VAL A O 1
ATOM 955 N N . GLY A 1 130 ? 10.342 4.919 -14.708 1.00 77.88 130 GLY A N 1
ATOM 956 C CA . GLY A 1 130 ? 9.897 3.990 -13.671 1.00 77.88 130 GLY A CA 1
ATOM 957 C C . GLY A 1 130 ? 8.988 4.662 -12.641 1.00 77.88 130 GLY A C 1
ATOM 958 O O . GLY A 1 130 ? 7.903 4.155 -12.386 1.00 77.88 130 GLY A O 1
ATOM 959 N N . ASN A 1 131 ? 9.362 5.848 -12.148 1.00 78.94 131 ASN A N 1
ATOM 960 C CA . ASN A 1 131 ? 8.539 6.627 -11.212 1.00 78.94 131 ASN A CA 1
ATOM 961 C C . ASN A 1 131 ? 7.240 7.155 -11.833 1.00 78.94 131 ASN A C 1
ATOM 963 O O . ASN A 1 131 ? 6.286 7.429 -11.116 1.00 78.94 131 ASN A O 1
ATOM 967 N N . PHE A 1 132 ? 7.214 7.366 -13.151 1.00 77.06 132 PHE A N 1
ATOM 968 C CA . PHE A 1 132 ? 6.010 7.812 -13.854 1.00 77.06 132 PHE A CA 1
ATOM 969 C C . PHE A 1 132 ? 5.035 6.661 -14.129 1.00 77.06 132 PHE A C 1
ATOM 971 O O . PHE A 1 132 ? 3.824 6.863 -14.143 1.00 77.06 132 PHE A O 1
ATOM 978 N N . SER A 1 133 ? 5.566 5.467 -14.387 1.00 73.25 133 SER A N 1
ATOM 979 C CA . SER A 1 133 ? 4.769 4.293 -14.753 1.00 73.25 133 SER A CA 1
ATOM 980 C C . SER A 1 133 ? 4.336 3.460 -13.550 1.00 73.25 133 SER A C 1
ATOM 982 O O . SER A 1 133 ? 3.454 2.618 -13.715 1.00 73.25 133 SER A O 1
ATOM 984 N N . GLY A 1 134 ? 4.990 3.660 -12.401 1.00 59.84 134 GLY A N 1
ATOM 985 C CA . GLY A 1 134 ? 4.874 2.908 -11.153 1.00 59.84 134 GLY A CA 1
ATOM 986 C C . GLY A 1 134 ? 4.044 3.591 -10.084 1.00 59.84 134 GLY A C 1
ATOM 987 O O . GLY A 1 134 ? 4.057 4.835 -10.005 1.00 59.84 134 GLY A O 1
#